Protein AF-A0A0S8GU88-F1 (afdb_monomer_lite)

Structure (mmCIF, N/CA/C/O backbone):
data_AF-A0A0S8GU88-F1
#
_entry.id   AF-A0A0S8GU88-F1
#
loop_
_atom_site.group_PDB
_atom_site.id
_atom_site.type_symbol
_atom_site.label_atom_id
_atom_site.label_alt_id
_atom_site.label_comp_id
_atom_site.label_asym_id
_atom_site.label_entity_id
_atom_site.label_seq_id
_atom_site.pdbx_PDB_ins_code
_atom_site.Cartn_x
_atom_site.Cartn_y
_atom_site.Cartn_z
_atom_site.occupancy
_atom_site.B_iso_or_equiv
_atom_site.auth_seq_id
_atom_site.auth_comp_id
_atom_site.auth_asym_id
_atom_site.auth_atom_id
_atom_site.pdbx_PDB_model_num
ATOM 1 N N . MET A 1 1 ? 25.383 14.961 -12.445 1.00 41.09 1 MET A N 1
ATOM 2 C CA . MET A 1 1 ? 24.646 14.073 -11.522 1.00 41.09 1 MET A CA 1
ATOM 3 C C . MET A 1 1 ? 23.386 14.817 -11.109 1.00 41.09 1 MET A C 1
ATOM 5 O O . MET A 1 1 ? 23.443 15.640 -10.211 1.00 41.09 1 MET A O 1
ATOM 9 N N . LEU A 1 2 ? 22.305 14.678 -11.882 1.00 45.16 2 LEU A N 1
ATOM 10 C CA . LEU A 1 2 ? 21.063 15.414 -11.632 1.00 45.16 2 LEU A CA 1
ATOM 11 C C . LEU A 1 2 ? 20.364 14.778 -10.427 1.00 45.16 2 LEU A C 1
ATOM 13 O O . LEU A 1 2 ? 19.959 13.618 -10.492 1.00 45.16 2 LEU A O 1
ATOM 17 N N . SER A 1 3 ? 20.265 15.526 -9.332 1.00 60.12 3 SER A N 1
ATOM 18 C CA . SER A 1 3 ? 19.385 15.236 -8.203 1.00 60.12 3 SER A CA 1
ATOM 19 C C . SER A 1 3 ? 17.951 15.163 -8.728 1.00 60.12 3 SER A C 1
ATOM 21 O O . SER A 1 3 ? 17.348 16.173 -9.085 1.00 60.12 3 SER A O 1
ATOM 23 N N . ARG A 1 4 ? 17.438 13.939 -8.881 1.00 57.94 4 ARG A N 1
ATOM 24 C CA . ARG A 1 4 ? 16.098 13.689 -9.419 1.00 57.94 4 ARG A CA 1
ATOM 25 C C . ARG A 1 4 ? 15.047 14.271 -8.458 1.00 57.94 4 ARG A C 1
ATOM 27 O O . ARG A 1 4 ? 15.165 14.027 -7.258 1.00 57.94 4 ARG A O 1
ATOM 34 N N . PRO A 1 5 ? 14.038 15.014 -8.945 1.00 51.19 5 PRO A N 1
ATOM 35 C CA . PRO A 1 5 ? 12.911 15.422 -8.116 1.00 51.19 5 PRO A CA 1
ATOM 36 C C . PRO A 1 5 ? 12.130 14.187 -7.652 1.00 51.19 5 PRO A C 1
ATOM 38 O O . PRO A 1 5 ? 12.033 13.195 -8.372 1.00 51.19 5 PRO A O 1
ATOM 41 N N . SER A 1 6 ? 11.584 14.266 -6.440 1.00 61.59 6 SER A N 1
ATOM 42 C CA . SER A 1 6 ? 11.022 13.156 -5.660 1.00 61.59 6 SER A CA 1
ATOM 43 C C . SER A 1 6 ? 9.753 12.503 -6.229 1.00 61.59 6 SER A C 1
A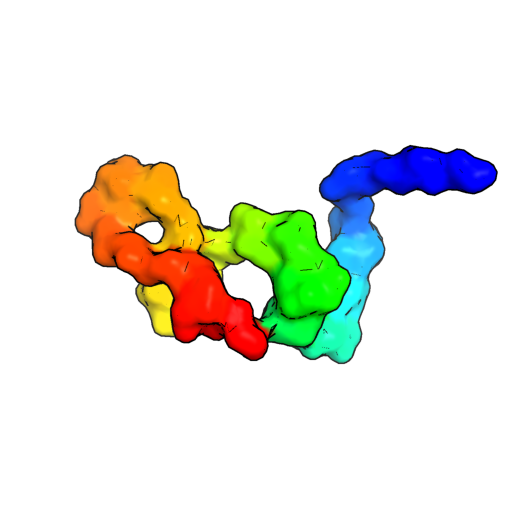TOM 45 O O . SER A 1 6 ? 9.196 11.621 -5.586 1.00 61.59 6 SER A O 1
ATOM 47 N N . PHE A 1 7 ? 9.273 12.929 -7.399 1.00 58.91 7 PHE A N 1
ATOM 48 C CA . PHE A 1 7 ? 8.107 12.357 -8.068 1.00 58.91 7 PHE A CA 1
ATOM 49 C C . PHE A 1 7 ? 8.151 12.738 -9.551 1.00 58.91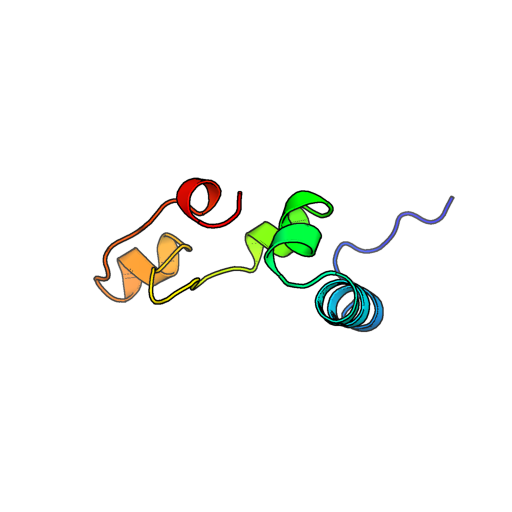 7 PHE A C 1
ATOM 51 O O . PHE A 1 7 ? 8.188 13.928 -9.881 1.00 58.91 7 PHE A O 1
ATOM 58 N N . ASN A 1 8 ? 8.176 11.758 -10.453 1.00 70.94 8 ASN A N 1
ATOM 59 C CA . ASN A 1 8 ? 8.029 12.014 -11.883 1.00 70.94 8 ASN A CA 1
ATOM 60 C C . ASN A 1 8 ? 6.915 11.115 -12.396 1.00 70.94 8 ASN A C 1
ATOM 62 O O . ASN A 1 8 ? 7.151 9.963 -12.752 1.00 70.94 8 ASN A O 1
ATOM 66 N N . LEU A 1 9 ? 5.713 11.693 -12.463 1.00 66.31 9 LEU A N 1
ATOM 67 C CA . LEU A 1 9 ? 4.483 11.018 -12.872 1.00 66.31 9 LEU A CA 1
ATOM 68 C C . LEU A 1 9 ? 4.665 10.180 -14.139 1.00 66.31 9 LEU A C 1
ATOM 70 O O . LEU A 1 9 ? 4.092 9.101 -14.220 1.00 66.31 9 LEU A O 1
ATOM 74 N N . LEU A 1 10 ? 5.484 10.642 -15.095 1.00 74.50 10 LEU A N 1
ATOM 75 C CA . LEU A 1 10 ? 5.742 9.948 -16.357 1.00 74.50 10 LEU A CA 1
ATOM 76 C C . LEU A 1 10 ? 6.631 8.702 -16.231 1.00 74.50 10 LEU A C 1
ATOM 78 O O . LEU A 1 10 ? 6.520 7.791 -17.041 1.00 74.50 10 LEU A O 1
ATOM 82 N N . PHE A 1 11 ? 7.523 8.651 -15.250 1.00 80.50 11 PHE A N 1
ATOM 83 C CA . PHE A 1 11 ? 8.356 7.469 -15.023 1.00 80.50 11 PHE A CA 1
ATOM 84 C C . PHE A 1 11 ? 7.679 6.492 -14.066 1.00 80.50 11 PHE A C 1
ATOM 86 O O . PHE A 1 11 ? 7.751 5.286 -14.280 1.00 80.50 11 PHE A O 1
ATOM 93 N N . ASP A 1 12 ? 6.975 7.006 -13.060 1.00 84.75 12 ASP A N 1
ATOM 94 C CA . ASP A 1 12 ? 6.312 6.189 -12.048 1.00 84.75 12 ASP A CA 1
ATOM 95 C C . ASP A 1 12 ? 5.171 5.352 -12.656 1.00 84.75 12 ASP A C 1
ATOM 97 O O . ASP A 1 12 ? 5.068 4.161 -12.360 1.00 84.75 12 ASP A O 1
ATOM 101 N N . TRP A 1 13 ? 4.373 5.912 -13.582 1.00 85.88 13 TRP A N 1
ATOM 102 C CA . TRP A 1 13 ? 3.350 5.124 -14.292 1.00 85.88 13 TRP A CA 1
ATOM 103 C C . TRP A 1 13 ? 3.970 4.007 -15.136 1.00 85.88 13 TRP A C 1
ATOM 105 O O . TRP A 1 13 ? 3.427 2.906 -15.176 1.00 85.88 13 TRP A O 1
ATOM 115 N N . TYR A 1 14 ? 5.099 4.280 -15.802 1.00 91.44 14 TYR A N 1
ATOM 116 C CA . TYR A 1 14 ? 5.762 3.304 -16.663 1.00 91.44 14 TYR A CA 1
ATOM 117 C C . TYR A 1 14 ? 6.296 2.139 -15.831 1.00 91.44 14 TYR A C 1
ATOM 119 O O . TYR A 1 14 ? 6.093 0.985 -16.193 1.00 91.44 14 TYR A O 1
ATOM 127 N N . ILE A 1 15 ? 6.906 2.436 -14.679 1.00 91.19 15 ILE A N 1
ATOM 128 C CA . ILE A 1 15 ? 7.381 1.425 -13.728 1.00 91.19 15 ILE A CA 1
ATOM 129 C C . ILE A 1 15 ? 6.214 0.554 -13.251 1.00 91.19 15 ILE A C 1
ATOM 131 O O . ILE A 1 15 ? 6.319 -0.670 -13.280 1.00 91.19 15 ILE A O 1
ATOM 135 N N . LEU A 1 16 ? 5.091 1.162 -12.856 1.00 92.75 16 LEU A N 1
ATOM 136 C CA . LEU A 1 16 ? 3.903 0.419 -12.422 1.00 92.75 16 LEU A CA 1
ATOM 137 C C . LEU A 1 16 ? 3.337 -0.472 -13.537 1.00 92.75 16 LEU A C 1
ATOM 139 O O . LEU A 1 16 ? 2.935 -1.601 -13.263 1.00 92.75 16 LEU A O 1
ATOM 143 N N . ALA A 1 17 ? 3.317 0.018 -14.778 1.00 93.75 17 ALA A N 1
ATOM 144 C CA . ALA A 1 17 ? 2.808 -0.724 -15.928 1.00 93.75 17 ALA A CA 1
ATOM 145 C C . ALA A 1 17 ? 3.720 -1.895 -16.339 1.00 93.75 17 ALA A C 1
ATOM 147 O O . ALA A 1 17 ? 3.214 -2.967 -16.659 1.00 93.75 17 ALA A O 1
ATOM 148 N N . ASP A 1 18 ? 5.041 -1.701 -16.323 1.00 95.69 18 ASP A N 1
ATOM 149 C CA . ASP A 1 18 ? 6.031 -2.713 -16.721 1.00 95.69 18 ASP A CA 1
ATOM 150 C C . ASP A 1 18 ? 6.241 -3.786 -15.641 1.00 95.69 18 ASP A C 1
ATOM 152 O O . ASP A 1 18 ? 6.349 -4.976 -15.932 1.00 95.69 18 ASP A O 1
ATOM 156 N N . GLN A 1 19 ? 6.288 -3.372 -14.373 1.00 94.81 19 GLN A N 1
ATOM 157 C CA . GLN A 1 19 ? 6.671 -4.249 -13.266 1.00 94.81 19 GLN A CA 1
ATOM 158 C C . GLN A 1 19 ? 5.481 -4.816 -12.485 1.00 94.81 19 GLN A C 1
ATOM 160 O O . GLN A 1 19 ? 5.637 -5.807 -11.769 1.00 94.81 19 GLN A O 1
ATOM 165 N N . GLY A 1 20 ? 4.309 -4.190 -12.588 1.00 93.69 20 GLY A N 1
ATOM 166 C CA . GLY A 1 20 ? 3.206 -4.414 -11.659 1.00 93.69 20 GLY A CA 1
ATOM 167 C C . GLY A 1 20 ? 3.456 -3.771 -10.288 1.00 93.69 20 GLY A C 1
ATOM 168 O O . GLY A 1 20 ? 4.583 -3.443 -9.911 1.00 93.69 20 GLY A O 1
ATOM 169 N N . VAL A 1 21 ? 2.376 -3.588 -9.521 1.00 92.75 21 VAL A N 1
ATOM 170 C CA . VAL A 1 21 ? 2.382 -2.817 -8.263 1.00 92.75 21 VAL A CA 1
ATOM 171 C C . VAL A 1 21 ? 3.326 -3.412 -7.216 1.00 92.75 21 VAL A C 1
ATOM 173 O O . VAL A 1 21 ? 4.087 -2.670 -6.600 1.00 92.75 21 VAL A O 1
ATOM 176 N N . GLU A 1 22 ? 3.318 -4.733 -7.028 1.00 93.62 22 GLU A N 1
ATOM 177 C CA . GLU A 1 22 ? 4.126 -5.405 -5.999 1.00 93.62 22 GLU A CA 1
ATOM 178 C C . GLU A 1 22 ? 5.629 -5.216 -6.234 1.00 93.62 22 GLU A C 1
ATOM 180 O O . GLU A 1 22 ? 6.353 -4.741 -5.356 1.00 93.62 22 GLU A O 1
ATOM 185 N N . LYS A 1 23 ? 6.106 -5.531 -7.445 1.00 94.44 23 LYS A N 1
ATOM 186 C CA . LYS A 1 23 ? 7.521 -5.383 -7.802 1.00 94.44 23 LYS A CA 1
ATOM 187 C C . LYS A 1 23 ? 7.951 -3.919 -7.801 1.00 94.44 23 LYS A C 1
ATOM 189 O O . LYS A 1 23 ? 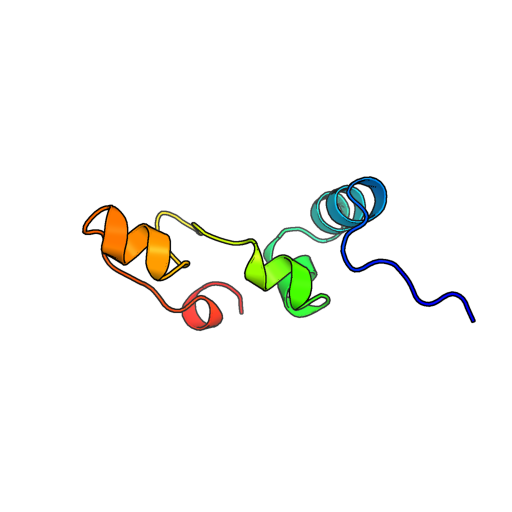8.984 -3.611 -7.208 1.00 94.44 23 LYS A O 1
ATOM 194 N N . ALA A 1 24 ? 7.136 -3.028 -8.363 1.00 94.00 24 ALA A N 1
ATOM 195 C CA . ALA A 1 24 ? 7.403 -1.593 -8.362 1.00 94.00 24 ALA A CA 1
ATOM 196 C C . ALA A 1 24 ? 7.551 -1.028 -6.941 1.00 94.00 24 ALA A C 1
ATOM 198 O O . ALA A 1 24 ? 8.481 -0.271 -6.669 1.00 94.00 24 ALA A O 1
ATOM 199 N N . CYS A 1 25 ? 6.673 -1.419 -6.013 1.00 93.81 25 CYS A N 1
ATOM 200 C CA . CYS A 1 25 ? 6.730 -0.964 -4.622 1.00 93.81 25 CYS A CA 1
ATOM 201 C C . CYS A 1 25 ? 7.935 -1.531 -3.859 1.00 93.81 25 CYS A C 1
ATOM 203 O O . CYS A 1 25 ? 8.504 -0.838 -3.014 1.00 93.81 25 CYS A O 1
ATOM 205 N N . ARG A 1 26 ? 8.344 -2.770 -4.159 1.00 92.38 26 ARG A N 1
ATOM 206 C CA . ARG A 1 26 ? 9.532 -3.398 -3.565 1.00 92.38 26 ARG A CA 1
ATOM 207 C C . ARG A 1 26 ? 10.834 -2.756 -4.052 1.00 92.38 26 ARG A C 1
ATOM 209 O O . ARG A 1 26 ? 11.743 -2.551 -3.253 1.00 92.38 26 ARG A O 1
ATOM 216 N N . GLU A 1 27 ? 10.930 -2.438 -5.342 1.00 92.44 27 GLU A N 1
ATOM 217 C CA . GLU A 1 27 ? 12.130 -1.837 -5.946 1.00 92.44 27 GLU A CA 1
ATOM 218 C C . GLU A 1 27 ? 12.204 -0.314 -5.745 1.00 92.44 27 GLU A C 1
ATOM 220 O O . GLU A 1 27 ? 13.298 0.254 -5.714 1.00 92.44 27 GLU A O 1
ATOM 225 N N . ASN A 1 28 ? 11.061 0.353 -5.557 1.00 90.88 28 ASN A N 1
ATOM 226 C CA . ASN A 1 28 ? 10.973 1.785 -5.292 1.00 90.88 28 ASN A CA 1
ATOM 227 C C . ASN A 1 28 ? 10.118 2.059 -4.037 1.00 90.88 28 ASN A C 1
ATOM 229 O O . ASN A 1 28 ? 8.901 2.247 -4.136 1.00 90.88 28 ASN A O 1
ATOM 233 N N . PRO A 1 29 ? 10.745 2.164 -2.848 1.00 90.38 29 PRO A N 1
ATOM 234 C CA . PRO A 1 29 ? 10.036 2.409 -1.593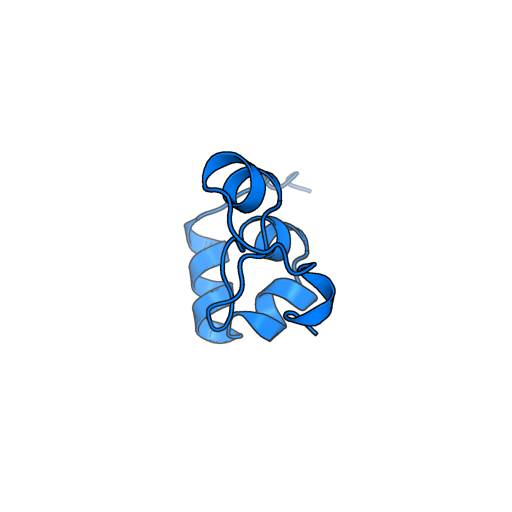 1.00 90.38 29 PRO A CA 1
ATOM 235 C C . PRO A 1 29 ? 9.186 3.686 -1.581 1.00 90.38 29 PRO A C 1
ATOM 237 O O . PRO A 1 29 ? 8.227 3.762 -0.816 1.00 90.38 29 PRO A O 1
ATOM 240 N N . ALA A 1 30 ? 9.498 4.683 -2.419 1.00 90.38 30 ALA A N 1
ATOM 241 C CA . ALA A 1 30 ? 8.686 5.893 -2.522 1.00 90.38 30 ALA A CA 1
ATOM 242 C C . ALA A 1 30 ? 7.311 5.611 -3.154 1.00 90.38 30 ALA A C 1
ATOM 244 O O . ALA A 1 30 ? 6.322 6.199 -2.721 1.00 90.38 30 ALA A O 1
ATOM 245 N N . LEU A 1 31 ? 7.218 4.664 -4.099 1.00 91.25 31 LEU A N 1
ATOM 246 C CA . LEU A 1 31 ? 5.930 4.218 -4.649 1.00 91.25 31 LEU A CA 1
ATOM 247 C C . LEU A 1 31 ? 5.089 3.505 -3.585 1.00 91.25 31 LEU A C 1
ATOM 249 O O . LEU A 1 31 ? 3.891 3.758 -3.480 1.00 91.25 31 LEU A O 1
ATOM 253 N N . ALA A 1 32 ? 5.721 2.692 -2.732 1.00 93.31 32 ALA A N 1
ATOM 254 C CA . ALA A 1 32 ? 5.034 1.987 -1.647 1.00 93.31 32 ALA A CA 1
ATOM 255 C C . ALA A 1 32 ? 4.377 2.935 -0.623 1.00 93.31 32 ALA A C 1
ATOM 257 O O . ALA A 1 32 ? 3.392 2.570 0.023 1.00 93.31 32 ALA A O 1
ATOM 258 N N . LEU A 1 33 ? 4.900 4.158 -0.465 1.00 92.19 33 LEU A N 1
ATOM 259 C CA . LEU A 1 33 ? 4.305 5.174 0.409 1.00 92.19 33 LEU A CA 1
ATOM 260 C C . LEU A 1 33 ? 2.972 5.711 -0.127 1.00 92.19 33 LEU A C 1
ATOM 262 O O . LEU A 1 33 ? 2.155 6.163 0.672 1.00 92.19 33 LEU A O 1
ATOM 266 N N . GLY A 1 34 ? 2.745 5.641 -1.442 1.00 92.00 34 GLY A N 1
ATOM 267 C CA . GLY A 1 34 ? 1.507 6.085 -2.088 1.00 92.00 34 GLY A CA 1
ATOM 268 C C . GLY A 1 34 ? 0.365 5.061 -2.062 1.00 92.00 34 GLY A C 1
ATOM 269 O O . GLY A 1 34 ? -0.741 5.379 -2.495 1.00 92.00 34 GLY A O 1
ATOM 270 N N . VAL A 1 35 ? 0.601 3.836 -1.576 1.00 94.44 35 VAL A N 1
ATOM 271 C CA . VAL A 1 35 ? -0.422 2.780 -1.524 1.00 94.44 35 VAL A CA 1
ATOM 272 C C . VAL A 1 35 ? -1.304 2.952 -0.286 1.00 94.44 35 VAL A C 1
ATOM 274 O O . VAL A 1 35 ? -0.864 2.728 0.847 1.00 94.44 35 VAL A O 1
ATOM 277 N N . ASN A 1 36 ? -2.573 3.300 -0.520 1.00 97.12 36 ASN A N 1
ATOM 278 C CA . ASN A 1 36 ? -3.586 3.460 0.529 1.00 97.12 36 ASN A CA 1
ATOM 279 C C . ASN A 1 36 ? -4.504 2.246 0.695 1.00 97.12 36 ASN A C 1
ATOM 281 O O . ASN A 1 36 ? -5.043 2.047 1.784 1.00 97.12 36 ASN A O 1
ATOM 285 N N . VAL A 1 37 ? -4.703 1.469 -0.372 1.00 96.75 37 VAL A N 1
ATOM 286 C CA . VAL A 1 37 ? -5.524 0.256 -0.381 1.00 96.75 37 VAL A CA 1
ATOM 287 C C . VAL A 1 37 ? -4.833 -0.800 -1.235 1.00 96.75 37 VAL A C 1
ATOM 289 O O . VAL A 1 37 ? -4.355 -0.487 -2.326 1.00 96.75 37 VAL A O 1
ATOM 292 N N . PHE A 1 38 ? -4.809 -2.039 -0.755 1.00 96.44 38 PHE A N 1
ATOM 293 C CA . PHE A 1 38 ? -4.334 -3.194 -1.510 1.00 96.44 38 PHE A CA 1
ATOM 294 C C . PHE A 1 38 ? -5.210 -4.403 -1.186 1.00 96.44 38 PHE A C 1
ATOM 296 O O . PHE A 1 38 ? -5.415 -4.701 -0.014 1.00 96.44 38 PHE A O 1
ATOM 303 N N . ASP A 1 39 ? -5.760 -5.054 -2.211 1.00 94.94 39 ASP A N 1
ATOM 304 C CA . ASP A 1 39 ? -6.659 -6.213 -2.069 1.00 94.94 39 ASP A CA 1
ATOM 305 C C . ASP A 1 39 ? -7.798 -6.005 -1.041 1.00 94.94 39 ASP A C 1
ATOM 307 O O . ASP A 1 39 ? -8.075 -6.829 -0.177 1.00 94.94 39 ASP A O 1
ATOM 311 N N . GLY A 1 40 ? -8.421 -4.821 -1.074 1.00 95.88 40 GLY A N 1
ATOM 312 C CA . GLY A 1 40 ? -9.495 -4.438 -0.146 1.00 95.88 40 GLY A CA 1
ATOM 313 C C . GLY A 1 40 ? -9.040 -4.020 1.260 1.00 95.88 40 GLY A C 1
ATOM 314 O O . GLY A 1 40 ? -9.862 -3.547 2.042 1.00 95.88 40 GLY A O 1
ATOM 315 N N . LEU A 1 41 ? -7.748 -4.123 1.578 1.00 97.50 41 LEU A N 1
ATOM 316 C CA . LEU A 1 41 ? -7.181 -3.775 2.882 1.00 97.50 41 LEU A CA 1
ATOM 317 C C . LEU A 1 41 ? -6.649 -2.338 2.883 1.00 97.50 41 LEU A C 1
ATOM 319 O O . LEU A 1 41 ? -5.893 -1.953 1.991 1.00 97.50 41 LEU A O 1
ATOM 323 N N . CYS A 1 42 ? -7.003 -1.537 3.894 1.00 98.19 42 CYS A N 1
ATOM 324 C CA . CYS A 1 42 ? -6.509 -0.165 4.024 1.00 98.19 42 CYS A CA 1
ATOM 325 C C . CYS A 1 42 ? -5.102 -0.135 4.638 1.00 98.19 42 CYS A C 1
ATOM 327 O O . CYS A 1 42 ? -4.889 -0.576 5.768 1.00 98.19 42 CYS A O 1
ATOM 329 N N . THR A 1 43 ? -4.138 0.420 3.905 1.00 97.25 43 THR A N 1
ATOM 330 C CA . THR A 1 43 ? -2.704 0.401 4.242 1.00 97.25 43 THR A CA 1
ATOM 331 C C . THR A 1 43 ? -2.131 1.752 4.636 1.00 97.25 43 THR A C 1
ATOM 333 O O . THR A 1 43 ? -0.941 1.862 4.954 1.00 97.25 43 THR A O 1
ATOM 336 N N . TYR A 1 44 ? -2.955 2.796 4.633 1.00 97.62 44 TYR A N 1
ATOM 337 C CA . TYR A 1 44 ? -2.548 4.134 5.033 1.00 97.62 44 TYR A CA 1
ATOM 338 C C . TYR A 1 44 ? -3.274 4.557 6.304 1.00 97.62 44 TYR A C 1
ATOM 340 O O . TYR A 1 44 ? -4.482 4.780 6.309 1.00 97.62 44 TYR A O 1
ATOM 348 N N . LYS A 1 45 ? -2.507 4.673 7.393 1.00 97.12 45 LYS A N 1
ATOM 349 C CA . LYS A 1 45 ? -3.043 4.841 8.743 1.00 97.12 45 LYS A CA 1
ATOM 350 C C . LYS A 1 45 ? -3.970 6.050 8.891 1.00 97.12 45 LYS A C 1
ATOM 352 O O . LYS A 1 45 ? -5.022 5.903 9.489 1.00 97.12 45 LYS A O 1
ATOM 357 N N . HIS A 1 46 ? -3.625 7.204 8.320 1.00 97.50 46 HIS A N 1
ATOM 358 C CA . HIS A 1 46 ? -4.476 8.392 8.447 1.00 97.50 46 HIS A CA 1
ATOM 359 C C . HIS A 1 46 ? -5.837 8.210 7.763 1.00 97.50 46 HIS A C 1
ATOM 361 O O . HIS A 1 46 ? -6.846 8.579 8.338 1.00 97.50 46 HIS A O 1
ATOM 367 N N . VAL A 1 47 ? -5.888 7.557 6.595 1.00 97.06 47 VAL A N 1
ATOM 368 C CA . VAL A 1 47 ? -7.169 7.239 5.937 1.00 97.06 47 VAL A CA 1
ATOM 369 C C . VAL A 1 47 ? -7.980 6.25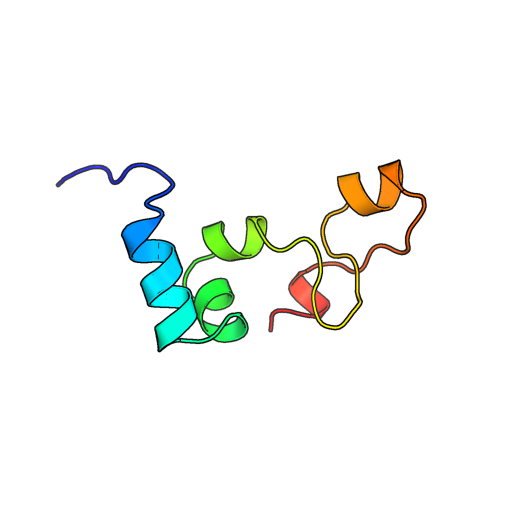0 6.775 1.00 97.06 47 VAL A C 1
ATOM 371 O O . VAL A 1 47 ? -9.189 6.418 6.901 1.00 97.06 47 VAL A O 1
ATOM 374 N N . ALA A 1 48 ? -7.328 5.243 7.363 1.00 98.38 48 ALA A N 1
ATOM 375 C CA . ALA A 1 48 ? -8.005 4.293 8.239 1.00 98.38 48 ALA A CA 1
ATOM 376 C C . ALA A 1 48 ? -8.585 4.977 9.488 1.00 98.38 48 ALA A C 1
ATOM 378 O O . ALA A 1 48 ? -9.743 4.747 9.823 1.00 98.38 48 ALA A O 1
ATOM 379 N N . ASP A 1 49 ? -7.812 5.854 10.130 1.00 98.44 49 ASP A N 1
ATOM 380 C CA . ASP A 1 49 ? -8.237 6.587 11.323 1.00 98.44 49 ASP A CA 1
ATOM 381 C C . ASP A 1 49 ? -9.376 7.580 10.999 1.00 98.44 49 ASP A C 1
ATOM 383 O O . ASP A 1 49 ? -10.397 7.579 11.686 1.00 98.44 49 ASP A O 1
ATOM 387 N N . ASP A 1 50 ? -9.247 8.375 9.928 1.00 98.50 50 ASP A N 1
ATOM 388 C CA . ASP A 1 50 ? -10.228 9.404 9.538 1.00 98.50 50 ASP A CA 1
ATOM 389 C C . ASP A 1 50 ? -11.580 8.807 9.110 1.00 98.50 50 ASP A C 1
ATOM 391 O O . ASP A 1 50 ? -12.628 9.430 9.293 1.00 98.50 50 ASP A O 1
ATOM 395 N N . LEU A 1 51 ? -11.567 7.600 8.533 1.00 98.06 51 LEU A N 1
ATOM 396 C CA . LEU A 1 51 ? -12.761 6.908 8.032 1.00 98.06 51 LEU A CA 1
ATOM 397 C C . LEU A 1 51 ? -13.232 5.759 8.936 1.00 98.06 51 LEU A C 1
ATOM 399 O O . LEU A 1 51 ? -14.183 5.062 8.579 1.00 98.06 51 LEU A O 1
ATOM 403 N N . ASN A 1 52 ? -12.592 5.558 10.093 1.00 98.06 52 ASN A N 1
ATOM 404 C CA . ASN A 1 52 ? -12.874 4.467 11.031 1.00 98.06 52 ASN A CA 1
ATOM 405 C C . ASN A 1 52 ? -12.846 3.067 10.367 1.00 98.06 52 ASN A C 1
ATOM 407 O O . ASN A 1 52 ? -13.752 2.251 10.551 1.00 98.06 52 ASN A O 1
ATOM 411 N N . LEU A 1 53 ? -11.808 2.809 9.565 1.00 97.94 53 LEU A N 1
ATOM 412 C CA . LEU A 1 53 ? -11.545 1.531 8.894 1.00 97.94 53 LEU A CA 1
ATOM 413 C C . LEU A 1 53 ? -10.469 0.724 9.635 1.00 97.94 53 LEU A C 1
ATOM 415 O O . LEU A 1 53 ? -9.645 1.267 10.370 1.00 97.94 53 LEU A O 1
ATOM 419 N N . GLU A 1 54 ? -10.423 -0.586 9.388 1.00 98.25 54 GLU A N 1
ATOM 420 C CA . GLU A 1 54 ? -9.326 -1.428 9.867 1.00 98.25 54 GLU A CA 1
ATOM 421 C C . GLU A 1 54 ? -8.014 -1.098 9.132 1.00 98.25 54 GLU A C 1
ATOM 423 O O . GLU A 1 54 ? -7.952 -1.088 7.901 1.00 98.25 54 GLU A O 1
ATOM 428 N N . TYR A 1 55 ? -6.944 -0.855 9.896 1.00 98.31 55 TYR A N 1
ATOM 429 C CA . TYR A 1 55 ? -5.607 -0.606 9.360 1.00 98.31 55 TYR A CA 1
ATOM 430 C C . TYR A 1 55 ? -4.792 -1.898 9.236 1.00 98.31 55 TYR A C 1
ATOM 432 O O . TYR A 1 55 ? -4.492 -2.562 10.230 1.00 98.31 55 TYR A O 1
ATOM 440 N N . THR A 1 56 ? -4.322 -2.186 8.023 1.00 98.06 56 THR A N 1
ATOM 441 C CA . THR A 1 56 ? -3.356 -3.252 7.740 1.00 98.06 56 THR A CA 1
ATOM 442 C C . THR A 1 56 ? -1.990 -2.655 7.384 1.00 98.06 56 THR A C 1
ATOM 444 O O . THR A 1 56 ? -1.875 -1.944 6.390 1.00 98.06 56 THR A O 1
ATOM 447 N N . PRO A 1 57 ? -0.907 -2.942 8.132 1.00 96.06 57 PRO A N 1
ATOM 448 C CA . PRO A 1 57 ? 0.426 -2.460 7.779 1.00 96.06 57 PRO A CA 1
ATOM 449 C C . PRO A 1 57 ? 0.840 -2.865 6.362 1.00 96.06 57 PRO A C 1
ATOM 451 O O . PRO A 1 57 ? 0.791 -4.046 6.020 1.00 96.06 57 PRO A O 1
ATOM 454 N N . ARG A 1 58 ? 1.316 -1.902 5.560 1.00 93.50 58 ARG A N 1
ATOM 455 C CA . ARG A 1 58 ? 1.679 -2.119 4.146 1.00 93.50 58 ARG A CA 1
ATOM 456 C C . ARG A 1 58 ? 2.670 -3.273 3.931 1.00 93.50 58 ARG A C 1
ATOM 458 O O . ARG A 1 58 ? 2.575 -3.981 2.939 1.00 93.50 58 ARG A O 1
ATOM 465 N N . GLN A 1 59 ? 3.575 -3.513 4.885 1.00 91.94 59 GLN A N 1
ATOM 466 C CA . GLN A 1 59 ? 4.559 -4.604 4.837 1.00 91.94 59 GLN A CA 1
ATOM 467 C C . GLN A 1 59 ? 3.927 -6.004 4.882 1.00 91.94 59 GLN A C 1
ATOM 469 O O . GLN A 1 59 ? 4.600 -6.977 4.566 1.00 91.94 59 GLN A O 1
ATOM 474 N N . LYS A 1 60 ? 2.661 -6.126 5.304 1.00 93.38 60 LYS A N 1
ATOM 475 C CA . LYS A 1 60 ? 1.935 -7.403 5.299 1.00 93.38 60 LYS A CA 1
ATOM 476 C C . LYS A 1 60 ? 1.323 -7.743 3.938 1.00 93.38 60 LYS A C 1
ATOM 478 O O . LYS A 1 60 ? 0.945 -8.891 3.748 1.00 93.38 60 LYS A O 1
ATOM 483 N N . VAL A 1 61 ? 1.189 -6.762 3.04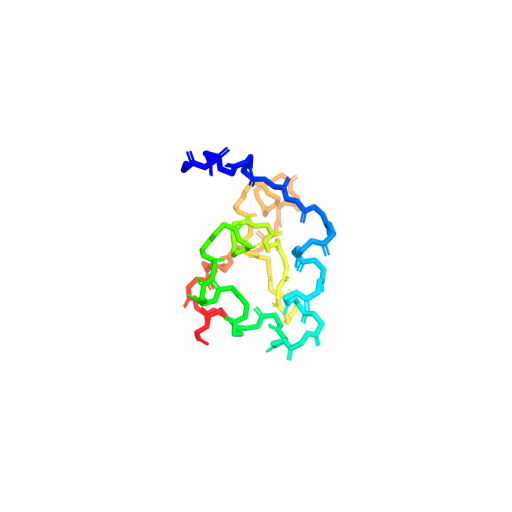2 1.00 91.06 61 VAL A N 1
ATOM 484 C CA . VAL A 1 61 ? 0.457 -6.909 1.770 1.00 91.06 61 VAL A CA 1
ATOM 485 C C . VAL A 1 61 ? 1.316 -6.625 0.537 1.00 91.06 61 VAL A C 1
ATOM 487 O O . VAL A 1 61 ? 1.050 -7.173 -0.521 1.00 91.06 61 VAL A O 1
ATOM 490 N N . LEU A 1 62 ? 2.369 -5.813 0.671 1.00 86.56 62 LEU A N 1
ATOM 491 C CA . LEU A 1 62 ? 3.370 -5.559 -0.367 1.00 86.56 62 LEU A CA 1
ATOM 492 C C . LEU A 1 62 ? 4.660 -6.303 0.012 1.00 86.56 62 LEU A C 1
ATOM 494 O O . LEU A 1 62 ? 5.564 -5.707 0.603 1.00 86.56 62 LEU A O 1
ATOM 498 N N . ALA A 1 63 ? 4.702 -7.612 -0.252 1.00 66.00 63 ALA A N 1
ATOM 499 C CA . ALA A 1 63 ? 5.884 -8.465 -0.077 1.00 66.00 63 ALA A CA 1
ATOM 500 C C . ALA A 1 63 ? 6.607 -8.661 -1.414 1.00 66.00 63 ALA A C 1
ATOM 502 O O . ALA A 1 63 ? 5.934 -8.934 -2.431 1.00 66.00 63 ALA A O 1
#

Radius of gyration: 13.24 Å; chains: 1; bounding box: 38×24×28 Å

Secondary structure (DSSP, 8-state):
-----S--HHHHHHHHHHHHHHHHHHH-HHHHHT--EETTEE--HHHHHHTTPPB--GGGT--

Sequence (63 aa):
MLSRPSFNLLFDWYILADQGVEKACRENPALALGVNVFDGLCTYKHVADDLNLEYTPRQKVLA

pLDDT: mean 88.04, std 14.21, range [41.09, 98.5]

Foldseek 3Di:
DDPDPLDDPVVLVVLCVVPNQLRSCVVDVSSLQVDQDDPNAGQDVVVCVVVVHDHDHSVVRND